Protein AF-A0A7G1KN36-F1 (afdb_monomer)

Secondary structure (DSSP, 8-state):
-GGGG-HHHHHHHHHHHHHHHHHHHHHHHHTT--HHHHHHHHHHHHHHHHHHHHHHTSTT--S-HHHHHHHHHHHHHHHHTT-

Mean predicted aligned error: 7.59 Å

Foldseek 3Di:
DVCVVDPVSVVVVVVVLVVQLVVQLVVCVVVVHDNVRSNVVSVLLSQLLVQLCVQCVDPPDPDDSVVSSVVSSVVSVVVVVVD

pLDDT: mean 82.75, std 16.16, range [42.41, 97.56]

Solvent-accessible surface area (backbone atoms only — not comparable to full-atom values): 4580 Å² total; per-residue (Å²): 118,81,62,85,79,34,70,71,56,48,55,54,49,52,55,47,51,54,52,50,34,51,54,43,24,56,53,33,41,77,71,69,38,55,66,68,61,18,45,54,53,21,54,52,49,48,53,13,46,53,55,16,47,60,52,46,72,36,98,82,50,86,66,58,59,72,57,41,32,55,52,30,41,51,52,50,52,57,55,64,73,73,113

Sequence (83 aa):
MVIAANPELREREALKGLRLTAAMIESLERRGVARLTARVAAELGALAWDLAYERWSGPACDEEFGELARQALTEVRAAGSRC

Organism: NCBI:txid480035

Structure (mmCIF, N/CA/C/O backbone):
data_AF-A0A7G1KN36-F1
#
_entry.id   AF-A0A7G1KN36-F1
#
loop_
_atom_site.group_PDB
_atom_site.id
_atom_si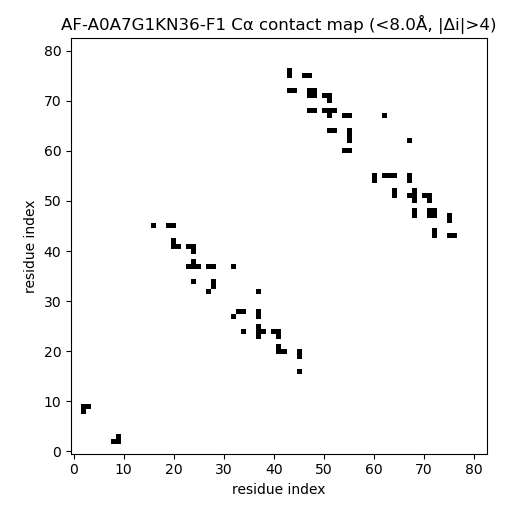te.type_symbol
_atom_site.label_atom_id
_atom_site.label_alt_id
_atom_site.label_comp_id
_atom_site.label_asym_id
_atom_site.label_entity_id
_atom_site.label_seq_id
_atom_site.pdbx_PDB_ins_code
_atom_site.Cartn_x
_atom_site.Cartn_y
_atom_site.Cartn_z
_atom_site.occupancy
_atom_site.B_iso_or_equiv
_atom_site.auth_seq_id
_atom_site.auth_comp_id
_atom_site.auth_asym_id
_atom_site.auth_atom_id
_atom_site.pdbx_PDB_model_num
ATOM 1 N N . MET A 1 1 ? 19.813 -2.568 -12.571 1.00 45.06 1 MET A N 1
ATOM 2 C CA . MET A 1 1 ? 19.188 -1.239 -12.393 1.00 45.06 1 MET A CA 1
ATOM 3 C C . MET A 1 1 ? 20.070 -0.406 -11.469 1.00 45.06 1 MET A C 1
ATOM 5 O O . MET A 1 1 ? 20.421 -0.880 -10.397 1.00 45.06 1 MET A O 1
ATOM 9 N N . VAL A 1 2 ? 20.486 0.789 -11.903 1.00 48.38 2 VAL A N 1
ATOM 10 C CA . VAL A 1 2 ? 21.513 1.647 -11.255 1.00 48.38 2 VAL A CA 1
ATOM 11 C C . VAL A 1 2 ? 21.145 2.099 -9.825 1.00 48.38 2 VAL A C 1
ATOM 13 O O . VAL A 1 2 ? 22.010 2.526 -9.068 1.00 48.38 2 VAL A O 1
ATOM 16 N N . ILE A 1 3 ? 19.887 1.929 -9.411 1.00 45.31 3 ILE A N 1
ATOM 17 C CA . ILE A 1 3 ? 19.395 2.280 -8.069 1.00 45.31 3 ILE A CA 1
ATOM 18 C C . ILE A 1 3 ? 19.868 1.281 -6.994 1.00 45.31 3 ILE A C 1
ATOM 20 O O . ILE A 1 3 ? 20.125 1.675 -5.861 1.00 45.31 3 ILE A O 1
ATOM 24 N N . ALA A 1 4 ? 20.111 0.013 -7.349 1.00 48.28 4 ALA A N 1
ATOM 25 C CA . ALA A 1 4 ? 20.585 -0.996 -6.393 1.00 48.28 4 ALA A CA 1
ATOM 26 C C . ALA A 1 4 ? 22.047 -0.787 -5.943 1.00 48.28 4 ALA A C 1
ATOM 28 O O . ALA A 1 4 ? 22.467 -1.369 -4.946 1.00 48.28 4 ALA A O 1
ATOM 29 N N . ALA A 1 5 ? 22.820 0.034 -6.665 1.00 51.25 5 ALA A N 1
ATOM 30 C CA . ALA A 1 5 ? 24.252 0.229 -6.436 1.00 51.25 5 ALA A CA 1
ATOM 31 C C . ALA A 1 5 ? 24.603 1.537 -5.702 1.00 51.25 5 ALA A C 1
ATOM 33 O O . ALA A 1 5 ? 25.772 1.740 -5.387 1.00 51.25 5 ALA A O 1
ATOM 34 N N . ASN A 1 6 ? 23.631 2.424 -5.435 1.00 42.41 6 ASN A N 1
ATOM 35 C CA . ASN A 1 6 ? 23.893 3.754 -4.873 1.00 42.41 6 ASN A CA 1
ATOM 36 C C . ASN A 1 6 ? 23.106 3.998 -3.567 1.00 42.41 6 ASN A C 1
ATOM 38 O O . ASN A 1 6 ? 21.905 4.280 -3.621 1.00 42.41 6 ASN A O 1
ATOM 42 N N . PRO A 1 7 ? 23.765 3.929 -2.392 1.00 53.38 7 PRO A N 1
ATOM 43 C CA . PRO A 1 7 ? 23.143 4.130 -1.078 1.00 53.38 7 PRO A CA 1
ATOM 44 C C . PRO A 1 7 ? 22.385 5.460 -0.946 1.00 53.38 7 PRO A C 1
ATOM 46 O O . PRO A 1 7 ? 21.289 5.494 -0.394 1.00 53.38 7 PRO A O 1
ATOM 49 N N . GLU A 1 8 ? 22.915 6.533 -1.535 1.00 52.06 8 GLU A N 1
ATOM 50 C CA . GLU A 1 8 ? 22.321 7.878 -1.501 1.00 52.06 8 GLU A CA 1
ATOM 51 C C . GLU A 1 8 ? 20.995 7.969 -2.280 1.00 52.06 8 GLU A C 1
ATOM 53 O O . GLU A 1 8 ? 20.091 8.726 -1.916 1.00 52.06 8 GLU A O 1
ATOM 58 N N . LEU A 1 9 ? 20.839 7.170 -3.345 1.00 55.16 9 LEU A N 1
ATOM 59 C CA . LEU A 1 9 ? 19.580 7.090 -4.092 1.00 55.16 9 LEU A CA 1
ATOM 60 C C . LEU A 1 9 ? 18.521 6.319 -3.303 1.00 55.16 9 LEU A C 1
ATOM 62 O O . LEU A 1 9 ? 17.369 6.750 -3.269 1.00 55.16 9 LEU A O 1
ATOM 66 N N . ARG A 1 10 ? 18.925 5.252 -2.608 1.00 53.53 10 ARG A N 1
ATOM 67 C CA . ARG A 1 10 ? 18.048 4.444 -1.753 1.00 53.53 10 ARG A CA 1
ATOM 68 C C . ARG A 1 10 ? 17.543 5.228 -0.537 1.00 53.53 10 ARG A C 1
ATOM 70 O O . ARG A 1 10 ? 16.372 5.134 -0.183 1.00 53.53 10 ARG A O 1
ATOM 77 N N . GLU A 1 11 ? 18.396 6.049 0.071 1.00 53.66 11 GLU A N 1
ATOM 78 C CA . GLU A 1 11 ? 18.032 6.893 1.216 1.00 53.66 11 GLU A CA 1
ATOM 79 C C . GLU A 1 11 ? 17.062 8.020 0.809 1.00 53.66 11 GLU A C 1
ATOM 81 O O . GLU A 1 11 ? 16.077 8.304 1.498 1.00 53.66 11 GLU A O 1
ATOM 86 N N . ARG A 1 12 ? 17.254 8.599 -0.384 1.00 56.44 12 ARG A N 1
ATOM 87 C CA . ARG A 1 12 ? 16.328 9.584 -0.963 1.00 56.44 12 ARG A CA 1
ATOM 88 C C . ARG A 1 12 ? 14.997 8.966 -1.406 1.00 56.44 12 ARG A C 1
ATOM 90 O O . ARG A 1 12 ? 13.969 9.637 -1.328 1.00 56.44 12 ARG A O 1
ATOM 97 N N . GLU A 1 13 ? 15.002 7.730 -1.891 1.00 60.12 13 GLU A N 1
ATOM 98 C CA . GLU A 1 13 ? 13.799 6.980 -2.270 1.00 60.12 13 GLU A CA 1
ATOM 99 C C . GLU A 1 13 ? 12.980 6.574 -1.035 1.00 60.12 13 GLU A C 1
ATOM 101 O O . GLU A 1 13 ? 11.777 6.832 -0.992 1.00 60.12 13 GLU A O 1
ATOM 106 N N . ALA A 1 14 ? 13.640 6.118 0.035 1.00 58.78 14 ALA A N 1
ATOM 107 C CA . ALA A 1 14 ? 13.005 5.855 1.328 1.00 58.78 14 ALA A CA 1
ATOM 108 C C . ALA A 1 14 ? 12.351 7.117 1.926 1.00 58.78 14 ALA A C 1
ATOM 110 O O . ALA A 1 14 ? 11.215 7.075 2.404 1.00 58.78 14 ALA A O 1
ATOM 111 N N . LEU A 1 15 ? 13.015 8.276 1.828 1.00 61.31 15 LEU A N 1
ATOM 112 C CA . LEU A 1 15 ? 12.442 9.562 2.245 1.00 61.31 15 LEU A CA 1
ATOM 113 C C . LEU A 1 15 ? 11.221 9.982 1.409 1.00 61.31 15 LEU A C 1
ATOM 115 O O . LEU A 1 15 ? 10.344 10.681 1.923 1.00 61.31 15 LEU A O 1
ATOM 119 N N . LYS A 1 16 ? 11.138 9.575 0.136 1.00 61.97 16 LYS A N 1
ATOM 120 C CA . LYS A 1 16 ? 9.956 9.824 -0.707 1.00 61.97 16 LYS A CA 1
ATOM 121 C C . LYS A 1 16 ? 8.792 8.914 -0.318 1.00 61.97 16 LYS A C 1
ATOM 123 O O . LYS A 1 16 ? 7.681 9.424 -0.182 1.00 61.97 16 LYS A O 1
ATOM 128 N N . GLY A 1 17 ? 9.050 7.628 -0.075 1.00 70.88 17 GLY A N 1
ATOM 129 C CA . GLY A 1 17 ? 8.037 6.672 0.386 1.00 70.88 17 GLY A CA 1
ATOM 130 C C . GLY A 1 17 ? 7.404 7.100 1.712 1.00 70.88 17 GLY A C 1
ATOM 131 O O . GLY A 1 17 ? 6.184 7.205 1.815 1.00 70.88 17 GLY A O 1
ATOM 132 N N . LEU A 1 18 ? 8.226 7.502 2.688 1.00 74.56 18 LEU A N 1
ATOM 133 C CA . LEU A 1 18 ? 7.745 7.984 3.991 1.00 74.56 18 LEU A CA 1
ATOM 134 C C . LEU A 1 18 ? 6.845 9.225 3.878 1.00 74.56 18 LEU A C 1
ATOM 136 O O . LEU A 1 18 ? 5.831 9.327 4.570 1.00 74.56 18 LEU A O 1
ATOM 140 N N . ARG A 1 19 ? 7.189 10.165 2.988 1.00 81.75 19 ARG A N 1
ATOM 141 C CA . ARG A 1 19 ? 6.367 11.363 2.740 1.00 81.75 19 ARG A CA 1
ATOM 142 C C . ARG A 1 19 ? 5.047 11.022 2.057 1.00 81.75 19 ARG A C 1
ATOM 144 O O . ARG A 1 19 ? 4.030 11.629 2.387 1.00 81.75 19 ARG A O 1
ATOM 151 N N . LEU A 1 20 ? 5.052 10.065 1.130 1.00 82.75 20 LEU A N 1
ATOM 152 C CA . LEU A 1 20 ? 3.839 9.605 0.461 1.00 82.75 20 LEU A CA 1
ATOM 153 C C . LEU A 1 20 ? 2.887 8.937 1.459 1.00 82.75 20 LEU A C 1
ATOM 155 O O . LEU A 1 20 ? 1.709 9.293 1.503 1.00 82.75 20 LEU A O 1
ATOM 159 N N . THR A 1 21 ? 3.395 8.044 2.311 1.00 90.31 21 THR A N 1
ATOM 160 C CA . THR A 1 21 ? 2.596 7.394 3.359 1.00 90.31 21 THR A CA 1
ATOM 161 C C . THR A 1 21 ? 2.006 8.415 4.327 1.00 90.31 21 THR A C 1
ATOM 163 O O . THR A 1 21 ? 0.804 8.376 4.584 1.00 90.31 21 THR A O 1
ATOM 166 N N . ALA A 1 22 ? 2.795 9.388 4.794 1.00 90.88 22 ALA A N 1
ATOM 167 C CA . ALA A 1 22 ? 2.295 10.457 5.660 1.00 90.88 22 ALA A CA 1
ATOM 168 C C . ALA A 1 22 ? 1.162 11.266 4.997 1.00 90.88 22 ALA A C 1
ATOM 170 O O . ALA A 1 22 ? 0.097 11.443 5.590 1.00 90.88 22 ALA A O 1
ATOM 171 N N . ALA A 1 23 ? 1.336 11.669 3.734 1.00 93.06 23 ALA A N 1
ATOM 172 C CA . ALA A 1 23 ? 0.311 12.400 2.990 1.00 93.06 23 ALA A CA 1
ATOM 173 C C . ALA A 1 23 ? -0.977 11.576 2.779 1.00 93.06 23 ALA A C 1
ATOM 175 O O . ALA A 1 23 ? -2.085 12.122 2.823 1.00 93.06 23 ALA A O 1
ATOM 176 N N . MET A 1 24 ? -0.857 10.259 2.570 1.00 92.62 24 MET A N 1
ATOM 177 C CA . MET A 1 24 ? -2.010 9.356 2.483 1.00 92.62 24 MET A CA 1
ATOM 178 C C . MET A 1 24 ? -2.770 9.284 3.811 1.00 92.62 24 MET A C 1
ATOM 180 O O . MET A 1 24 ? -3.998 9.387 3.800 1.00 92.62 24 MET A O 1
ATOM 184 N N . ILE A 1 25 ? -2.061 9.176 4.939 1.00 95.75 25 ILE A N 1
ATOM 185 C CA . ILE A 1 25 ? -2.665 9.168 6.281 1.00 95.75 25 ILE A CA 1
ATOM 186 C C . ILE A 1 25 ? -3.446 10.461 6.514 1.00 95.75 25 ILE A C 1
ATOM 188 O O . ILE A 1 25 ? -4.646 10.405 6.777 1.00 95.75 25 ILE A O 1
ATOM 192 N N . GLU A 1 26 ? -2.808 11.618 6.330 1.00 95.50 26 GLU A N 1
ATOM 193 C CA . GLU A 1 26 ? -3.442 12.929 6.521 1.00 95.50 26 GLU A CA 1
ATOM 194 C C . GLU A 1 26 ? -4.669 13.119 5.616 1.00 95.50 26 GLU A C 1
ATOM 196 O O . GLU A 1 26 ? -5.688 13.687 6.012 1.00 95.50 26 GLU A O 1
ATOM 201 N N . SER A 1 27 ? -4.601 12.639 4.372 1.00 95.56 27 SER A N 1
ATOM 202 C CA . SER A 1 27 ? -5.726 12.692 3.435 1.00 95.56 27 SER A CA 1
ATOM 203 C C . SER A 1 27 ? -6.904 11.826 3.889 1.00 95.56 27 SER A C 1
ATOM 205 O O . SER A 1 27 ? -8.054 12.259 3.803 1.00 95.56 27 SER A O 1
ATOM 207 N N . LEU A 1 28 ? -6.636 10.620 4.395 1.00 95.50 28 LEU A N 1
ATOM 208 C CA . LEU A 1 28 ? -7.665 9.709 4.898 1.00 95.50 28 LEU A CA 1
ATOM 209 C C . LEU A 1 28 ? -8.290 10.225 6.200 1.00 95.50 28 LEU A C 1
ATOM 211 O O . LEU A 1 28 ? -9.513 10.199 6.335 1.00 95.50 28 LEU A O 1
ATOM 215 N N . GLU A 1 29 ? -7.491 10.772 7.113 1.00 97.06 29 GLU A N 1
ATOM 216 C CA . GLU A 1 29 ? -7.997 11.390 8.344 1.00 97.06 29 GLU A CA 1
ATOM 217 C C . GLU A 1 29 ? -8.889 12.603 8.047 1.00 97.06 29 GLU A C 1
ATOM 219 O O . GLU A 1 29 ? -9.985 12.707 8.598 1.00 97.06 29 GLU A O 1
ATOM 224 N N . ARG A 1 30 ? -8.505 13.469 7.094 1.00 96.94 30 ARG A N 1
ATOM 225 C CA . ARG A 1 30 ? -9.362 14.582 6.631 1.00 96.94 30 ARG A CA 1
ATOM 226 C C . ARG A 1 30 ? -10.687 14.120 6.019 1.00 96.94 30 ARG A C 1
ATOM 228 O O . ARG A 1 30 ? -11.637 14.895 5.974 1.00 96.94 30 ARG A O 1
ATOM 235 N N . ARG A 1 31 ? -10.760 12.872 5.550 1.00 96.50 31 ARG A N 1
ATOM 236 C CA . ARG A 1 31 ? -11.986 12.235 5.038 1.00 96.50 31 ARG A CA 1
ATOM 237 C C . ARG A 1 31 ? -12.799 11.538 6.137 1.00 96.50 31 ARG A C 1
ATOM 239 O O . ARG A 1 31 ? -13.783 10.878 5.822 1.00 96.50 31 ARG A O 1
ATOM 246 N N . GLY A 1 32 ? -12.405 11.669 7.405 1.00 97.25 32 GLY A N 1
ATOM 247 C CA . GLY A 1 32 ? -13.097 11.070 8.548 1.00 97.25 32 GLY A CA 1
ATOM 248 C C . GLY A 1 32 ? -12.742 9.605 8.806 1.00 97.25 32 GLY A C 1
ATOM 249 O O . GLY A 1 32 ? -13.411 8.948 9.602 1.00 97.25 32 GLY A O 1
ATOM 250 N N . VAL A 1 33 ? -11.705 9.067 8.157 1.00 97.00 33 VAL A N 1
ATOM 251 C CA . VAL A 1 33 ? -11.231 7.705 8.432 1.00 97.00 33 VAL A CA 1
ATOM 252 C C . VAL A 1 33 ? -10.525 7.684 9.787 1.00 97.00 33 VAL A C 1
ATOM 254 O O . VAL A 1 33 ? -9.668 8.522 10.063 1.00 97.00 33 VAL A O 1
A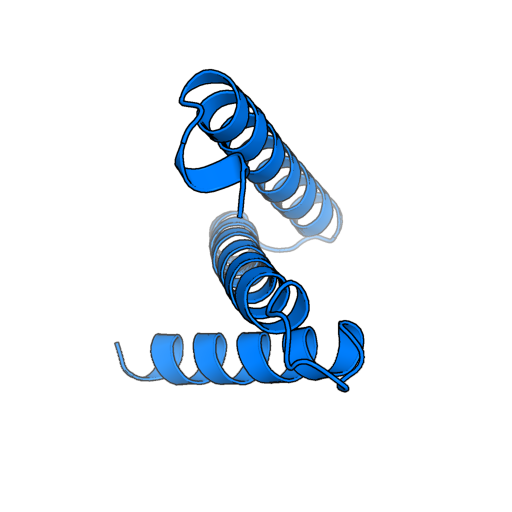TOM 257 N N . ALA A 1 34 ? -10.856 6.705 10.634 1.00 97.56 34 ALA A N 1
ATOM 258 C CA . ALA A 1 34 ? -10.203 6.535 11.928 1.00 97.56 34 ALA A CA 1
ATOM 259 C C . ALA A 1 34 ? -8.681 6.384 11.762 1.00 97.56 34 ALA A C 1
ATOM 261 O O . ALA A 1 34 ? -8.225 5.620 10.914 1.00 97.56 34 ALA A O 1
ATOM 262 N N . ARG A 1 35 ? -7.893 7.059 12.610 1.00 93.06 35 ARG A N 1
ATOM 263 C CA . ARG A 1 35 ? -6.421 7.127 12.518 1.00 93.06 35 ARG A CA 1
ATOM 264 C C . ARG A 1 35 ? -5.729 5.776 12.322 1.00 93.06 35 ARG A C 1
ATOM 266 O O . ARG A 1 35 ? -4.833 5.659 11.492 1.00 93.06 35 ARG A O 1
ATOM 273 N N . LEU A 1 36 ? -6.145 4.741 13.060 1.00 95.38 36 LEU A N 1
ATOM 274 C CA . LEU A 1 36 ? -5.578 3.395 12.899 1.00 95.38 36 LEU A CA 1
ATOM 275 C C . LEU A 1 36 ? -5.860 2.837 11.498 1.00 95.38 36 LEU A C 1
ATOM 277 O O . LEU A 1 36 ? -4.945 2.362 10.833 1.00 95.38 36 LEU A O 1
ATOM 281 N N . THR A 1 37 ? -7.101 2.952 11.027 1.00 95.31 37 THR A N 1
ATOM 282 C CA . THR A 1 37 ? -7.510 2.527 9.685 1.00 95.31 37 THR A CA 1
ATOM 283 C C . THR A 1 37 ? -6.797 3.328 8.597 1.00 95.31 37 THR A C 1
ATOM 285 O O . THR A 1 37 ? -6.344 2.744 7.618 1.00 95.31 37 THR A O 1
ATOM 288 N N . ALA A 1 38 ? -6.644 4.644 8.775 1.00 95.56 38 ALA A N 1
ATOM 289 C CA . ALA A 1 38 ? -5.915 5.512 7.854 1.00 95.56 38 ALA A CA 1
ATOM 290 C C . ALA A 1 38 ? -4.444 5.092 7.735 1.00 95.56 38 ALA A C 1
ATOM 292 O O . ALA A 1 38 ? -3.933 4.946 6.625 1.00 95.56 38 ALA A O 1
ATOM 293 N N . ARG A 1 39 ? -3.789 4.821 8.872 1.00 94.81 39 ARG A N 1
ATOM 294 C CA . ARG A 1 39 ? -2.410 4.324 8.912 1.00 94.81 39 ARG A CA 1
ATOM 295 C C . ARG A 1 39 ? -2.266 2.971 8.231 1.00 94.81 39 ARG A C 1
ATOM 297 O O . ARG A 1 39 ? -1.444 2.842 7.336 1.00 94.81 39 ARG A O 1
ATOM 304 N N . VAL A 1 40 ? -3.080 1.987 8.608 1.00 94.19 40 VAL A N 1
ATOM 305 C CA . VAL A 1 40 ? -3.020 0.644 8.008 1.00 94.19 40 VAL A CA 1
ATOM 306 C C . VAL A 1 40 ? -3.256 0.711 6.497 1.00 94.19 40 VAL A C 1
ATOM 308 O O . VAL A 1 40 ? -2.503 0.118 5.733 1.00 94.19 40 VAL A O 1
ATOM 311 N N . ALA A 1 41 ? -4.254 1.475 6.048 1.00 93.56 41 ALA A N 1
ATOM 312 C CA . ALA A 1 41 ? -4.539 1.632 4.626 1.00 93.56 41 ALA A CA 1
ATOM 313 C C . ALA A 1 41 ? -3.385 2.299 3.860 1.00 93.56 41 ALA A C 1
ATOM 315 O O . ALA A 1 41 ? -3.079 1.876 2.746 1.00 93.56 41 ALA A O 1
ATOM 316 N N . ALA A 1 42 ? -2.741 3.313 4.444 1.00 93.31 42 ALA A N 1
ATOM 317 C CA . ALA A 1 42 ? -1.611 3.996 3.825 1.00 93.31 42 ALA A CA 1
ATOM 318 C C . ALA A 1 42 ? -0.379 3.087 3.700 1.00 93.31 42 ALA A C 1
ATOM 320 O O . ALA A 1 42 ? 0.219 3.034 2.631 1.00 93.31 42 ALA A O 1
ATOM 321 N N . GLU A 1 43 ? -0.036 2.337 4.750 1.00 93.38 43 GLU A N 1
ATOM 322 C CA . GLU A 1 43 ? 1.113 1.416 4.741 1.00 93.38 43 GLU A CA 1
ATOM 323 C C . GLU A 1 43 ? 0.906 0.271 3.733 1.00 93.38 43 GLU A C 1
ATOM 325 O O . GLU A 1 43 ? 1.790 -0.036 2.936 1.00 93.38 43 GLU A O 1
ATOM 330 N N . LEU A 1 44 ? -0.295 -0.322 3.694 1.00 93.44 44 LEU A N 1
ATOM 331 C CA . LEU A 1 44 ? -0.627 -1.362 2.710 1.00 93.44 44 LEU A CA 1
ATOM 332 C C . LEU A 1 44 ? -0.667 -0.811 1.275 1.00 93.44 44 LEU A C 1
ATOM 334 O O . LEU A 1 44 ? -0.279 -1.503 0.335 1.00 93.44 44 LEU A O 1
ATOM 338 N N . GLY A 1 45 ? -1.132 0.428 1.096 1.00 92.25 45 GLY A N 1
ATOM 339 C CA . GLY A 1 45 ? -1.124 1.112 -0.197 1.00 92.25 45 GLY A CA 1
ATOM 340 C C . GLY A 1 45 ? 0.291 1.406 -0.698 1.00 92.25 45 GLY A C 1
ATOM 341 O O . GLY A 1 45 ? 0.567 1.190 -1.877 1.00 92.25 45 GLY A O 1
ATOM 342 N N . ALA A 1 46 ? 1.188 1.838 0.192 1.00 91.44 46 ALA A N 1
ATOM 343 C CA . ALA A 1 46 ? 2.601 2.042 -0.121 1.00 91.44 46 ALA A CA 1
ATOM 344 C C . ALA A 1 46 ? 3.271 0.727 -0.545 1.00 91.44 46 ALA A C 1
ATOM 346 O O . ALA A 1 46 ? 3.890 0.678 -1.603 1.00 91.44 46 ALA A O 1
ATOM 347 N N . LEU A 1 47 ? 3.033 -0.362 0.198 1.00 92.12 47 LEU A N 1
ATOM 348 C CA . LEU A 1 47 ? 3.545 -1.689 -0.154 1.00 92.12 47 LEU A CA 1
ATOM 349 C C . LEU A 1 47 ? 3.062 -2.156 -1.538 1.00 92.12 47 LEU A C 1
ATOM 351 O O . LEU A 1 47 ? 3.840 -2.686 -2.326 1.00 92.12 47 LEU A O 1
ATOM 355 N N . ALA A 1 48 ? 1.780 -1.955 -1.855 1.00 92.88 48 ALA A N 1
ATOM 356 C CA . ALA A 1 48 ? 1.243 -2.306 -3.169 1.00 92.88 48 ALA A CA 1
ATOM 357 C C . ALA A 1 48 ? 1.872 -1.475 -4.302 1.00 92.88 48 ALA A C 1
ATOM 359 O O . ALA A 1 48 ? 2.116 -2.003 -5.387 1.00 92.88 48 ALA A O 1
ATOM 360 N N . TRP A 1 49 ? 2.137 -0.188 -4.058 1.00 89.81 49 TRP A N 1
ATOM 361 C CA . TRP A 1 49 ? 2.802 0.693 -5.017 1.00 89.81 49 TRP A CA 1
ATOM 362 C C . TRP A 1 49 ? 4.248 0.259 -5.282 1.00 89.81 49 TRP A C 1
ATOM 364 O O . TRP A 1 49 ? 4.623 0.141 -6.449 1.00 89.81 49 TRP A O 1
ATOM 374 N N . ASP A 1 50 ? 5.014 -0.051 -4.231 1.00 88.81 50 ASP A N 1
ATOM 375 C CA . ASP A 1 50 ? 6.399 -0.530 -4.346 1.00 88.81 50 ASP A CA 1
ATOM 376 C C . ASP A 1 50 ? 6.468 -1.808 -5.201 1.00 88.81 50 ASP A C 1
ATOM 378 O O . ASP A 1 50 ? 7.205 -1.869 -6.186 1.00 88.81 50 ASP A O 1
ATOM 382 N N . LEU A 1 51 ? 5.619 -2.800 -4.898 1.00 90.69 51 LEU A N 1
ATOM 383 C CA . LEU A 1 51 ? 5.553 -4.065 -5.643 1.00 90.69 51 LEU A CA 1
ATOM 384 C C . LEU A 1 51 ? 5.188 -3.865 -7.120 1.00 90.69 51 LEU A C 1
ATOM 386 O O . LEU A 1 51 ? 5.736 -4.532 -8.000 1.00 90.69 51 LEU A O 1
ATOM 390 N N . ALA A 1 52 ? 4.254 -2.957 -7.407 1.00 89.94 52 ALA A N 1
ATOM 391 C CA . ALA A 1 52 ? 3.871 -2.638 -8.777 1.00 89.94 52 ALA A CA 1
ATOM 392 C C . ALA A 1 52 ? 5.002 -1.930 -9.532 1.00 89.94 52 ALA A C 1
ATOM 394 O O . ALA A 1 52 ? 5.234 -2.226 -10.703 1.00 89.94 52 ALA A O 1
ATOM 395 N N . TYR A 1 53 ? 5.726 -1.029 -8.867 1.00 85.62 53 TYR A N 1
ATOM 396 C CA . TYR A 1 53 ? 6.847 -0.304 -9.455 1.00 85.62 53 TYR A CA 1
ATOM 397 C C . TYR A 1 53 ? 8.033 -1.225 -9.767 1.00 85.62 53 TYR A C 1
ATOM 399 O O . TYR A 1 53 ? 8.623 -1.122 -10.844 1.00 85.62 53 TYR A O 1
ATOM 407 N N . GLU A 1 54 ? 8.351 -2.171 -8.881 1.00 87.56 54 GLU A N 1
ATOM 408 C CA . GL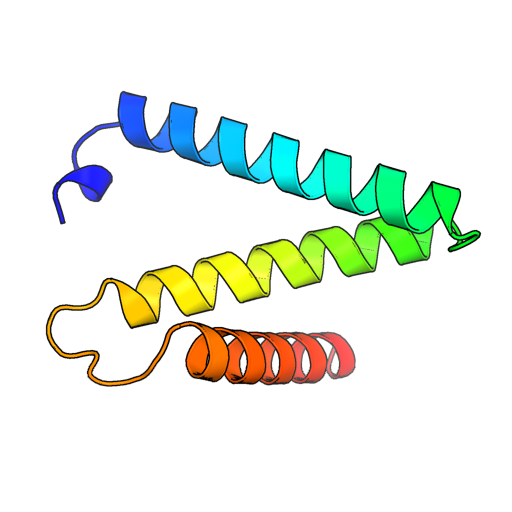U A 1 54 ? 9.384 -3.184 -9.133 1.00 87.56 54 GLU A CA 1
ATOM 409 C C . GLU A 1 54 ? 9.063 -4.039 -10.366 1.00 87.56 54 GLU A C 1
ATOM 411 O O . GLU A 1 54 ? 9.936 -4.264 -11.204 1.00 87.56 54 GLU A O 1
ATOM 416 N N . ARG A 1 55 ? 7.803 -4.473 -10.516 1.00 87.75 55 ARG A N 1
ATOM 417 C CA . ARG A 1 55 ? 7.354 -5.237 -11.693 1.00 87.75 55 ARG A C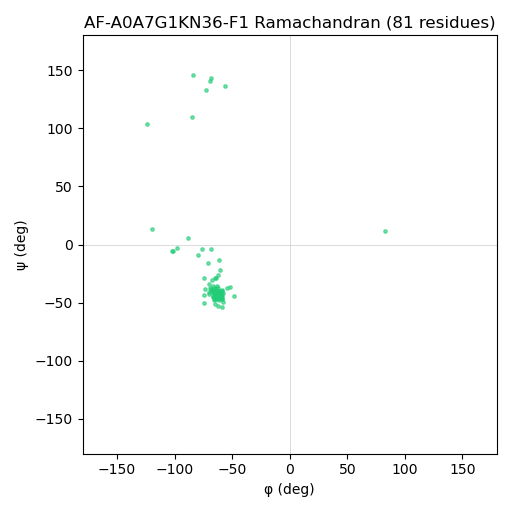A 1
ATOM 418 C C . ARG A 1 55 ? 7.404 -4.389 -12.960 1.00 87.75 55 ARG A C 1
ATOM 420 O O . ARG A 1 55 ? 7.966 -4.821 -13.962 1.00 87.75 55 ARG A O 1
ATOM 427 N N . TRP A 1 56 ? 6.869 -3.172 -12.888 1.00 89.56 56 TRP A N 1
ATOM 428 C CA . TRP A 1 56 ? 6.770 -2.255 -14.021 1.00 89.56 56 TRP A CA 1
ATOM 429 C C . TRP A 1 56 ? 8.133 -1.786 -14.541 1.00 89.56 56 TRP A C 1
ATOM 431 O O . TRP A 1 56 ? 8.335 -1.657 -15.744 1.00 89.56 56 TRP A O 1
ATOM 441 N N . SER A 1 57 ? 9.097 -1.560 -13.645 1.00 84.62 57 SER A N 1
ATOM 442 C CA . SER A 1 57 ?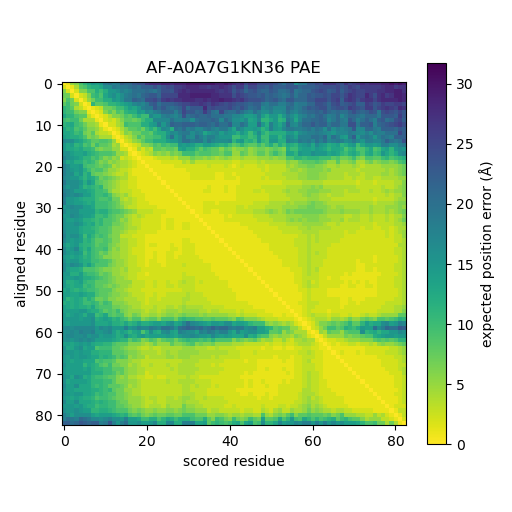 10.463 -1.154 -14.011 1.00 84.62 57 SER A CA 1
ATOM 443 C C . SER A 1 57 ? 11.325 -2.299 -14.563 1.00 84.62 57 SER A C 1
ATOM 445 O O . SER A 1 57 ? 12.466 -2.073 -14.983 1.00 84.62 57 SER A O 1
ATOM 447 N N . GLY A 1 58 ? 10.797 -3.527 -14.578 1.00 84.62 58 GLY A N 1
ATOM 448 C CA . GLY A 1 58 ? 11.454 -4.692 -15.149 1.00 84.62 58 GLY A CA 1
ATOM 449 C C . GLY A 1 58 ? 11.561 -4.614 -16.681 1.00 84.62 58 GLY A C 1
ATOM 450 O O . GLY A 1 58 ? 10.630 -4.174 -17.348 1.00 84.62 58 GLY A O 1
ATOM 451 N N . PRO A 1 59 ? 12.663 -5.100 -17.282 1.00 71.38 59 PRO A N 1
ATOM 452 C CA . PRO A 1 59 ? 12.933 -4.971 -18.720 1.00 71.38 59 PRO A CA 1
ATOM 453 C C . PRO A 1 59 ? 11.992 -5.775 -19.638 1.00 71.38 59 PRO A C 1
ATOM 455 O O . PRO A 1 59 ? 12.126 -5.686 -20.852 1.00 71.38 59 PRO A O 1
ATOM 458 N N . ALA A 1 60 ? 11.084 -6.575 -19.074 1.00 75.25 60 ALA A N 1
ATOM 459 C CA . ALA A 1 60 ? 10.135 -7.425 -19.794 1.00 75.25 60 ALA A CA 1
ATOM 460 C C . ALA A 1 60 ? 8.668 -7.066 -19.490 1.00 75.25 60 ALA A C 1
ATOM 462 O O . ALA A 1 60 ? 7.774 -7.864 -19.757 1.00 75.25 60 ALA A O 1
ATOM 463 N N . CYS A 1 61 ? 8.421 -5.913 -18.862 1.00 76.69 61 CYS A N 1
ATOM 464 C CA . CYS A 1 61 ? 7.069 -5.489 -18.536 1.00 76.69 61 CYS A CA 1
ATOM 465 C C . CYS A 1 61 ? 6.419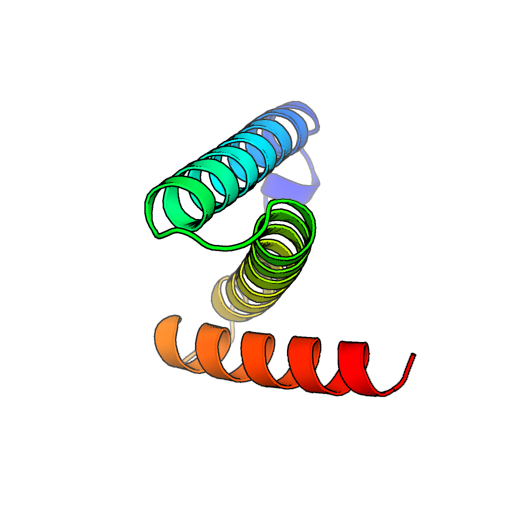 -4.769 -19.722 1.00 76.69 61 CYS A C 1
ATOM 467 O O . CYS A 1 61 ? 6.765 -3.626 -20.012 1.00 76.69 61 CYS A O 1
ATOM 469 N N . ASP A 1 62 ? 5.429 -5.414 -20.336 1.00 79.38 62 ASP A N 1
ATOM 470 C CA . ASP A 1 62 ? 4.560 -4.808 -21.356 1.00 79.38 62 ASP A CA 1
ATOM 471 C C . ASP A 1 62 ? 3.217 -4.315 -20.775 1.00 79.38 62 ASP A C 1
ATOM 473 O O . ASP A 1 62 ? 2.403 -3.725 -21.484 1.00 79.38 62 ASP A O 1
ATOM 477 N N . GLU A 1 63 ? 2.974 -4.547 -19.481 1.00 84.44 63 GLU A N 1
ATOM 478 C CA . GLU A 1 63 ? 1.737 -4.171 -18.788 1.00 84.44 63 GLU A CA 1
ATOM 479 C C . GLU A 1 63 ? 1.753 -2.712 -18.311 1.00 84.44 63 GLU A C 1
ATOM 481 O O . GLU A 1 63 ? 2.779 -2.164 -17.887 1.00 84.44 63 GLU A O 1
ATOM 486 N N . GLU A 1 64 ? 0.582 -2.069 -18.324 1.00 90.31 64 GLU A N 1
ATOM 487 C CA . GLU A 1 64 ? 0.444 -0.719 -17.788 1.00 90.31 64 GLU A CA 1
ATOM 488 C C . GLU A 1 64 ? 0.589 -0.718 -16.261 1.00 90.31 64 GLU A C 1
ATOM 490 O O . GLU A 1 64 ? 0.024 -1.549 -15.547 1.00 90.31 64 GLU A O 1
ATOM 495 N N . PHE A 1 65 ? 1.265 0.299 -15.719 1.00 85.50 65 PHE A N 1
ATOM 496 C CA . PHE A 1 65 ? 1.440 0.451 -14.271 1.00 85.50 65 PHE A CA 1
ATOM 497 C C . PHE A 1 65 ? 0.112 0.382 -13.493 1.00 85.50 65 PHE A C 1
ATOM 499 O O . PHE A 1 65 ? 0.053 -0.169 -12.395 1.00 85.50 65 PHE A O 1
ATOM 506 N N . GLY A 1 66 ? -0.975 0.921 -14.057 1.00 88.31 66 GLY A N 1
ATOM 507 C CA . GLY A 1 66 ? -2.295 0.895 -13.424 1.00 88.31 66 GLY A CA 1
ATOM 508 C C . GLY A 1 66 ? -2.876 -0.514 -13.253 1.00 88.31 66 GLY A C 1
ATOM 509 O O . GLY A 1 66 ? -3.642 -0.747 -12.313 1.00 88.31 66 GLY A O 1
ATOM 510 N N . GLU A 1 67 ? -2.524 -1.454 -14.129 1.00 92.94 67 GLU A N 1
ATOM 511 C CA . GLU A 1 67 ? -2.915 -2.865 -14.026 1.00 92.94 67 GLU A CA 1
ATOM 512 C C . GLU A 1 67 ? -2.118 -3.558 -12.926 1.00 92.94 67 GLU A C 1
ATOM 514 O O . GLU A 1 67 ? -2.706 -4.101 -11.984 1.00 92.94 67 GLU A O 1
ATOM 519 N N . LEU A 1 68 ? -0.796 -3.396 -12.964 1.00 92.25 68 LEU A N 1
ATOM 520 C CA . LEU A 1 68 ? 0.119 -3.930 -11.959 1.00 92.25 68 LEU A CA 1
ATOM 521 C C . LEU A 1 68 ? -0.189 -3.406 -10.552 1.00 92.25 68 LEU A C 1
ATOM 523 O O . LEU A 1 68 ? -0.182 -4.174 -9.592 1.00 92.25 68 LEU A O 1
ATOM 527 N N . ALA A 1 69 ? -0.536 -2.125 -10.418 1.00 91.62 69 ALA A N 1
ATOM 528 C CA . ALA A 1 69 ? -0.924 -1.523 -9.144 1.00 91.62 69 ALA A CA 1
ATOM 529 C C . ALA A 1 69 ? -2.225 -2.118 -8.586 1.00 91.62 69 ALA A C 1
ATOM 531 O O . ALA A 1 69 ? -2.319 -2.399 -7.388 1.00 91.62 69 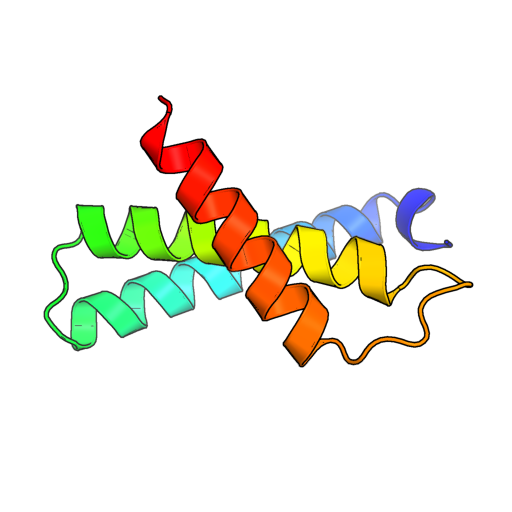ALA A O 1
ATOM 532 N N . ARG A 1 70 ? -3.234 -2.353 -9.438 1.00 94.19 70 ARG A N 1
ATOM 533 C CA . ARG A 1 70 ? -4.487 -3.011 -9.022 1.00 94.19 70 ARG A CA 1
ATOM 534 C C . ARG A 1 70 ? -4.253 -4.460 -8.610 1.00 94.19 70 ARG A C 1
ATOM 536 O O . ARG A 1 70 ? -4.842 -4.914 -7.623 1.00 94.19 70 ARG A O 1
ATOM 543 N N . GLN A 1 71 ? -3.403 -5.171 -9.344 1.00 95.88 71 GLN A N 1
ATOM 544 C CA . GLN A 1 71 ? -3.036 -6.540 -9.015 1.00 95.88 71 GLN A CA 1
ATOM 545 C C . GLN A 1 71 ? -2.274 -6.606 -7.685 1.00 95.88 71 GLN A C 1
ATOM 547 O O . GLN A 1 71 ? -2.703 -7.321 -6.780 1.00 95.88 71 GLN A O 1
ATOM 552 N N . ALA A 1 72 ? -1.222 -5.803 -7.517 1.00 94.88 72 ALA A N 1
ATOM 553 C CA . ALA A 1 72 ? -0.439 -5.745 -6.284 1.00 94.88 72 ALA A CA 1
ATOM 554 C C . ALA A 1 72 ? -1.308 -5.376 -5.070 1.00 94.88 72 ALA A C 1
ATOM 556 O O . ALA A 1 72 ? -1.214 -6.007 -4.019 1.00 94.88 72 ALA A O 1
ATOM 557 N N . LEU A 1 73 ? -2.233 -4.420 -5.217 1.00 94.62 73 LEU A N 1
ATOM 558 C CA . LEU A 1 73 ? -3.175 -4.072 -4.151 1.00 94.62 73 LEU A CA 1
ATOM 559 C C . LEU A 1 73 ? -4.090 -5.246 -3.773 1.00 94.62 73 LEU A C 1
ATOM 561 O O . LEU A 1 73 ? -4.412 -5.430 -2.598 1.00 94.62 73 LEU A O 1
ATOM 565 N N . THR A 1 74 ? -4.517 -6.038 -4.755 1.00 95.94 74 THR A N 1
ATOM 566 C CA . THR A 1 74 ? -5.346 -7.230 -4.526 1.00 95.94 74 THR A CA 1
ATOM 567 C C . THR A 1 74 ? -4.560 -8.300 -3.771 1.00 95.94 74 THR A C 1
ATOM 569 O O . THR A 1 74 ? -5.064 -8.851 -2.791 1.00 95.94 74 THR A O 1
ATOM 572 N N . GLU A 1 75 ? -3.310 -8.542 -4.168 1.00 95.31 75 GLU A N 1
ATOM 573 C CA . GLU A 1 75 ? -2.400 -9.480 -3.503 1.00 95.31 75 GLU A CA 1
ATOM 574 C C . GLU A 1 75 ? -2.114 -9.065 -2.051 1.00 95.31 75 GLU A C 1
ATOM 576 O O . GLU A 1 75 ? -2.269 -9.878 -1.138 1.00 95.31 75 GLU A O 1
ATOM 581 N N . VAL A 1 76 ? -1.790 -7.790 -1.810 1.00 94.62 76 VAL A N 1
ATOM 582 C CA . VAL A 1 76 ? -1.537 -7.251 -0.462 1.00 94.62 76 VAL A CA 1
ATOM 583 C C . VAL A 1 76 ? -2.774 -7.375 0.431 1.00 94.62 76 VAL A C 1
ATOM 585 O O . VAL A 1 76 ? -2.665 -7.804 1.581 1.00 94.62 76 VAL A O 1
ATOM 588 N N . ARG A 1 77 ? -3.969 -7.058 -0.085 1.00 92.50 77 ARG A N 1
ATOM 589 C CA . ARG A 1 77 ? -5.229 -7.236 0.662 1.00 92.50 77 ARG A CA 1
ATOM 590 C C . ARG A 1 77 ? -5.478 -8.699 1.017 1.00 92.50 77 ARG A C 1
ATOM 592 O O . ARG A 1 77 ? -5.847 -8.996 2.152 1.00 92.50 77 ARG A O 1
ATOM 599 N N . ALA A 1 78 ? -5.262 -9.606 0.066 1.00 94.19 78 ALA A N 1
ATOM 600 C CA . ALA A 1 78 ? -5.432 -11.035 0.289 1.00 94.19 78 ALA A CA 1
ATOM 601 C C . AL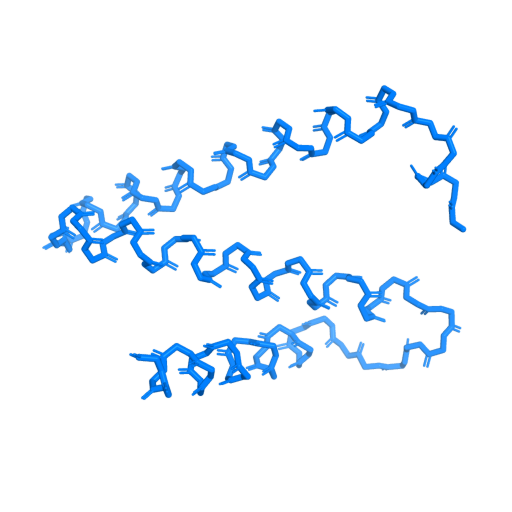A A 1 78 ? -4.433 -11.570 1.327 1.00 94.19 78 ALA A C 1
ATOM 603 O O . ALA A 1 78 ? -4.822 -12.357 2.189 1.00 94.19 78 ALA A O 1
ATOM 604 N N . ALA A 1 79 ? -3.179 -11.112 1.297 1.00 93.31 79 ALA A N 1
ATOM 605 C CA . ALA A 1 79 ? -2.177 -11.459 2.301 1.00 93.31 79 ALA A CA 1
ATOM 606 C C . ALA A 1 79 ? -2.563 -10.936 3.695 1.00 93.31 79 ALA A C 1
ATOM 608 O O . ALA A 1 79 ? -2.551 -11.700 4.655 1.00 93.31 79 ALA A O 1
ATOM 609 N N . GLY A 1 80 ? -2.995 -9.675 3.795 1.00 88.00 80 GLY A N 1
ATOM 610 C CA . GLY A 1 80 ? -3.420 -9.066 5.059 1.00 88.00 80 GLY A CA 1
ATOM 611 C C . GLY A 1 80 ? -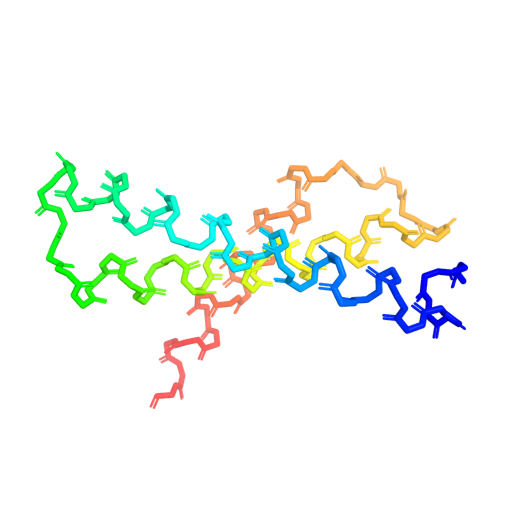4.640 -9.731 5.706 1.00 88.00 80 GLY A C 1
ATOM 612 O O . GLY A 1 80 ? -4.768 -9.689 6.921 1.00 88.00 80 GLY A O 1
ATOM 613 N N . SER A 1 81 ? -5.515 -10.375 4.926 1.00 86.56 81 SER A N 1
ATOM 614 C CA . SER A 1 81 ? -6.663 -11.138 5.455 1.00 86.56 81 SER A CA 1
ATOM 615 C C . SER A 1 81 ? -6.326 -12.537 5.988 1.00 86.56 81 SER A C 1
ATOM 617 O O . SER A 1 81 ? -7.200 -13.199 6.543 1.00 86.56 81 SER A O 1
ATOM 619 N N . ARG A 1 82 ? -5.096 -13.018 5.768 1.00 80.94 82 ARG A N 1
ATOM 620 C CA . ARG A 1 82 ? -4.639 -14.363 6.167 1.00 80.94 82 ARG A CA 1
ATOM 621 C C . ARG A 1 82 ? -3.790 -14.364 7.442 1.00 80.94 82 ARG A C 1
ATOM 623 O O . ARG A 1 82 ? -3.417 -15.443 7.897 1.00 80.94 82 ARG A O 1
ATOM 630 N N . CYS A 1 83 ? -3.475 -13.184 7.968 1.00 61.00 83 CYS A N 1
ATOM 631 C CA . CYS A 1 83 ? -2.754 -12.965 9.219 1.00 61.00 83 CYS A CA 1
ATOM 632 C C . CYS A 1 83 ? -3.745 -12.622 10.333 1.00 61.00 83 CYS A C 1
ATOM 634 O O . CYS A 1 83 ? -3.477 -13.031 11.482 1.00 61.00 83 CYS A O 1
#

Radius of gyration: 14.42 Å; Cα contacts (8 Å, |Δi|>4): 52; chains: 1; bounding box: 37×29×34 Å

Nearest PDB structures (foldseek):
  2dg7-assembly1_A  TM=8.997E-01  e=7.209E-03  Streptomyces coelicolor A3(2)